Protein AF-A0A372UGJ2-F1 (afdb_monomer)

Sequence (102 aa):
MRRRFRNSLVCVCNEKHREKGSGVIDGKTIEWDEADQLIVIPLESLTGKAIKYSILPEKYQAISDKLENVSWGALVQLTFSGKFVSDVEVLADWLTEFYQED

Secondary structure (DSSP, 8-state):
-------EEEEEEEEEEE--EEEEETTEEEEE--EEEEEEEETT-TT---EEEEBPGGGHHHHHHHHTTPPTT-EEEEEEETTEEEEEEEEE-SSHHHHH--

Solvent-accessible surface area (backbone atoms only — not comparable to full-atom values): 6016 Å² total; per-residue (Å²): 132,86,81,75,81,59,72,43,54,24,24,40,63,47,77,44,82,39,75,59,48,71,48,76,56,96,90,37,83,45,74,45,71,59,42,44,27,43,32,26,29,52,63,91,49,89,79,65,61,71,46,78,41,41,40,31,77,96,33,42,68,67,44,48,68,70,42,72,86,54,40,73,57,22,35,28,40,38,36,63,57,84,84,20,40,58,44,72,44,84,76,44,60,88,45,45,70,72,75,65,67,125

pLDDT: mean 89.69, std 13.28, range [32.84, 97.75]

Radius of gyration: 14.86 Å; Cα contacts (8 Å, |Δi|>4): 184; chains: 1; bounding box: 37×32×39 Å

Nearest PDB structures (foldseek):
  6cqo-assembly4_H-2  TM=5.179E-01  e=2.159E-01  Saccharomyces cerevisiae S288C
  6cqo-assembly4_E  TM=4.856E-01  e=3.755E-01  Saccharomyces cerevisiae S288C
  3ull-assembly1_B-2  TM=4.621E-01  e=5.531E-01  Homo sapiens
  6cqo-assembly1_G  TM=4.046E-01  e=6.178E-01  Saccharomyces cerevisiae S288C
  3u50-assembly1_C  TM=2.850E-01  e=1.974E+00  Tetrahymena thermophila

Foldseek 3Di:
DPPPPDWFKWFWADKDWDDWDWDQDPNDIDTDHTFIWTWTQTDPPPPSDIDIAGADVVCVVVACVVCVQADGRFIWIFDDDVRHTNDIDGDDRPCSVVVPDD

Mean predicted aligned error: 5.57 Å

Structure (mmCIF, N/CA/C/O backbone):
data_AF-A0A372UGJ2-F1
#
_entry.id   AF-A0A372UGJ2-F1
#
loop_
_atom_site.group_PDB
_atom_site.id
_atom_site.type_symbol
_atom_site.label_atom_id
_atom_site.label_alt_id
_atom_site.label_comp_id
_atom_site.label_asym_id
_atom_site.label_entity_id
_atom_sit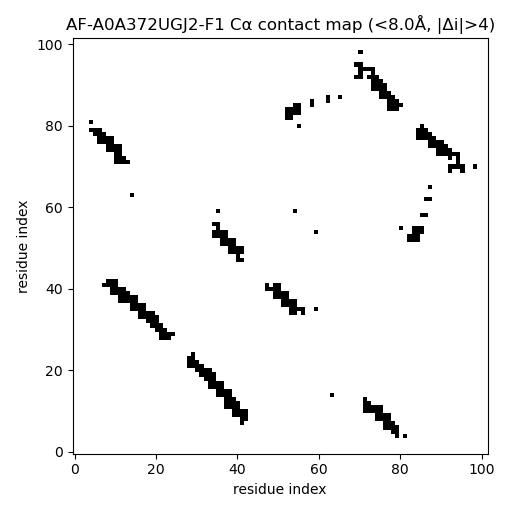e.label_seq_id
_atom_site.pdbx_PDB_ins_code
_atom_site.Cartn_x
_atom_site.Cartn_y
_atom_site.Cartn_z
_atom_site.occupancy
_atom_site.B_iso_or_equiv
_atom_site.auth_seq_id
_atom_site.auth_comp_id
_atom_site.auth_asym_id
_atom_site.auth_atom_id
_atom_site.pdbx_PDB_model_num
ATOM 1 N N . MET A 1 1 ? -12.300 19.343 5.143 1.00 36.06 1 MET A N 1
ATOM 2 C CA . MET A 1 1 ? -12.176 18.878 3.741 1.00 36.06 1 MET A CA 1
ATOM 3 C C . MET A 1 1 ? -12.560 17.409 3.665 1.0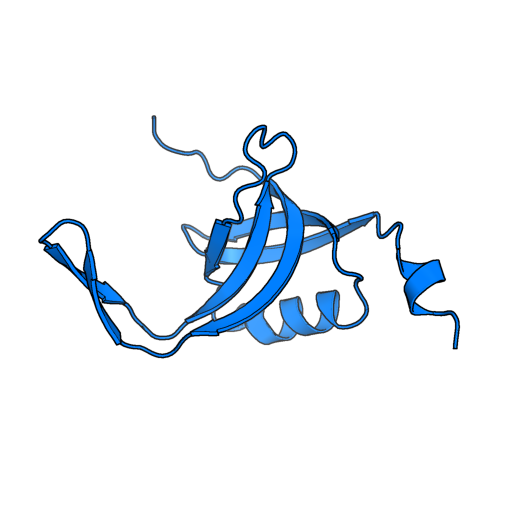0 36.06 1 MET A C 1
ATOM 5 O O . MET A 1 1 ? -11.902 16.595 4.298 1.00 36.06 1 MET A O 1
ATOM 9 N N . ARG A 1 2 ? -13.628 17.057 2.940 1.00 32.84 2 ARG A N 1
ATOM 10 C CA . ARG A 1 2 ? -13.950 15.651 2.646 1.00 32.84 2 ARG A CA 1
ATOM 11 C C . ARG A 1 2 ? -12.896 15.139 1.658 1.00 32.84 2 ARG A C 1
ATOM 13 O O . ARG A 1 2 ? -12.874 15.617 0.527 1.00 32.84 2 ARG A O 1
ATOM 20 N N . ARG A 1 3 ? -11.999 14.240 2.087 1.00 44.94 3 ARG A N 1
ATOM 21 C CA . ARG A 1 3 ? -11.041 13.564 1.194 1.00 44.94 3 ARG A CA 1
ATOM 22 C C . ARG A 1 3 ? -11.851 12.826 0.124 1.00 44.94 3 ARG A C 1
ATOM 24 O O . ARG A 1 3 ? -12.450 11.795 0.402 1.00 44.94 3 ARG A O 1
ATOM 31 N N . ARG A 1 4 ? -11.933 13.391 -1.082 1.00 45.75 4 ARG A N 1
ATOM 32 C CA . ARG A 1 4 ? -12.348 12.643 -2.270 1.00 45.75 4 ARG A CA 1
ATOM 33 C C . ARG A 1 4 ? -11.224 11.643 -2.515 1.00 45.75 4 ARG A C 1
ATOM 35 O O . ARG A 1 4 ? -10.150 12.064 -2.929 1.00 45.75 4 ARG A O 1
ATOM 42 N N . PHE A 1 5 ? -11.451 10.369 -2.212 1.00 51.56 5 PHE A N 1
ATOM 43 C CA . PHE A 1 5 ? -10.571 9.275 -2.620 1.00 51.56 5 PHE A CA 1
ATOM 44 C C . PHE A 1 5 ? -10.647 9.163 -4.149 1.00 51.56 5 PHE A C 1
ATOM 46 O O . PHE A 1 5 ? -11.428 8.398 -4.702 1.00 51.56 5 PHE A O 1
ATOM 53 N N . ARG A 1 6 ? -9.936 10.059 -4.835 1.00 55.41 6 ARG A N 1
ATOM 54 C CA . ARG A 1 6 ? -9.515 9.877 -6.222 1.00 55.41 6 ARG A CA 1
ATOM 55 C C . ARG A 1 6 ? -8.258 9.020 -6.173 1.00 55.41 6 ARG A C 1
ATOM 57 O O . ARG A 1 6 ? -7.552 9.071 -5.166 1.00 55.41 6 ARG A O 1
ATOM 64 N N . ASN A 1 7 ? -8.031 8.236 -7.220 1.00 68.00 7 ASN A N 1
ATOM 65 C CA . ASN A 1 7 ? -6.867 7.368 -7.357 1.00 68.00 7 ASN A CA 1
ATOM 66 C C . ASN A 1 7 ? -5.608 8.051 -6.806 1.00 68.00 7 ASN A C 1
ATOM 68 O O . ASN A 1 7 ? -5.351 9.216 -7.121 1.00 68.00 7 ASN A O 1
ATOM 72 N N . SER A 1 8 ? -4.888 7.358 -5.926 1.00 86.44 8 SER A N 1
ATOM 73 C CA . SER A 1 8 ? -3.742 7.933 -5.219 1.00 86.44 8 SER A CA 1
ATOM 74 C C . SER A 1 8 ? -2.462 7.348 -5.782 1.00 86.44 8 SER A C 1
ATOM 76 O O . SER A 1 8 ? -2.294 6.133 -5.758 1.00 86.44 8 SER A O 1
ATOM 78 N N . LEU A 1 9 ? -1.558 8.211 -6.237 1.00 93.69 9 LEU A N 1
ATOM 79 C CA . LEU A 1 9 ? -0.202 7.820 -6.610 1.00 93.69 9 LEU A CA 1
ATOM 80 C C . LEU A 1 9 ? 0.660 7.722 -5.355 1.00 93.69 9 LEU A C 1
ATOM 82 O O . LEU A 1 9 ? 0.676 8.642 -4.531 1.00 93.69 9 LEU A O 1
ATOM 86 N N . VAL A 1 10 ? 1.339 6.595 -5.184 1.00 95.19 10 VAL A N 1
ATOM 87 C CA . VAL A 1 10 ? 2.135 6.291 -3.993 1.00 95.19 10 VAL A CA 1
ATOM 88 C C . VAL A 1 10 ? 3.329 5.410 -4.362 1.00 95.19 10 VAL A C 1
ATOM 90 O O . VAL A 1 10 ? 3.283 4.684 -5.348 1.00 95.19 10 VAL A O 1
ATOM 93 N N . CYS A 1 11 ? 4.370 5.426 -3.540 1.00 95.44 11 CYS A N 1
ATOM 94 C CA . CYS A 1 11 ? 5.426 4.420 -3.569 1.00 95.44 11 CYS A CA 1
ATOM 95 C C . CYS A 1 11 ? 5.062 3.291 -2.602 1.00 95.44 11 CYS A C 1
ATOM 97 O O . CYS A 1 11 ? 4.780 3.558 -1.426 1.00 95.44 11 CYS A O 1
ATOM 99 N N . VAL A 1 12 ? 5.042 2.047 -3.081 1.00 95.62 12 VAL A N 1
ATOM 100 C CA . VAL A 1 12 ? 4.764 0.881 -2.233 1.00 95.62 12 VAL A CA 1
ATOM 101 C C . VAL A 1 12 ? 5.947 0.603 -1.309 1.00 95.62 12 VAL A C 1
ATOM 103 O O . VAL A 1 12 ? 7.099 0.733 -1.706 1.00 95.62 12 VAL A O 1
ATOM 106 N N . CYS A 1 13 ? 5.678 0.254 -0.053 1.00 93.75 13 CYS A N 1
ATOM 107 C CA . CYS A 1 13 ? 6.722 -0.118 0.899 1.00 93.75 13 CYS A CA 1
ATOM 108 C C . CYS A 1 13 ? 6.591 -1.567 1.353 1.00 93.75 13 CYS A C 1
ATOM 110 O O . CYS A 1 13 ? 7.594 -2.259 1.457 1.00 93.75 13 CYS A O 1
ATOM 112 N N . ASN A 1 14 ? 5.387 -2.007 1.721 1.00 93.31 14 ASN A N 1
ATOM 113 C CA . ASN A 1 14 ? 5.172 -3.376 2.183 1.00 93.31 14 ASN A CA 1
ATOM 114 C C . ASN A 1 14 ? 3.680 -3.719 2.227 1.00 93.31 14 ASN A C 1
ATOM 116 O O . ASN A 1 14 ? 2.834 -2.824 2.315 1.00 93.31 14 ASN A O 1
ATOM 120 N N . GLU A 1 15 ? 3.384 -5.007 2.309 1.00 94.19 15 GLU A N 1
ATOM 121 C CA . GLU A 1 15 ? 2.102 -5.548 2.738 1.00 94.19 15 GLU A CA 1
ATOM 122 C C . GLU A 1 15 ? 2.231 -6.139 4.140 1.00 94.19 15 GLU A C 1
ATOM 124 O O . GLU A 1 15 ? 3.258 -6.699 4.526 1.00 94.19 15 GLU A O 1
ATOM 129 N N . LYS A 1 16 ? 1.196 -5.971 4.960 1.00 94.75 16 LYS A N 1
ATOM 130 C CA . LYS A 1 16 ? 1.202 -6.487 6.325 1.00 94.75 16 LYS A CA 1
ATOM 131 C C . LYS A 1 16 ? -0.187 -6.914 6.762 1.00 94.75 16 LYS A C 1
ATOM 133 O O . LYS A 1 16 ? -1.114 -6.106 6.750 1.00 94.75 16 LYS A O 1
ATOM 138 N N . HIS A 1 17 ? -0.272 -8.121 7.304 1.00 95.25 17 HIS A N 1
ATOM 139 C CA . HIS A 1 17 ? -1.412 -8.541 8.100 1.00 95.25 17 HIS A CA 1
ATOM 140 C C . HIS A 1 17 ? -1.389 -7.873 9.485 1.00 95.25 17 HIS A C 1
ATOM 142 O O . HIS A 1 17 ? -0.358 -7.841 10.174 1.00 95.25 17 HIS A O 1
ATOM 148 N N . ARG A 1 18 ? -2.522 -7.307 9.906 1.00 95.00 18 ARG A N 1
ATOM 149 C CA . ARG A 1 18 ? -2.695 -6.721 11.236 1.00 95.00 18 ARG A CA 1
ATOM 150 C C . ARG A 1 18 ? -3.844 -7.410 11.956 1.00 95.00 18 ARG A C 1
ATOM 152 O O . ARG A 1 18 ? -4.995 -7.238 11.567 1.00 95.00 18 ARG A O 1
ATOM 159 N N . GLU A 1 19 ? -3.518 -8.033 13.080 1.00 95.31 19 GLU A N 1
ATOM 160 C CA . GLU A 1 19 ? -4.485 -8.644 13.987 1.00 95.31 19 GLU A CA 1
ATOM 161 C C . GLU A 1 19 ? -5.465 -7.621 14.588 1.00 95.31 19 GLU A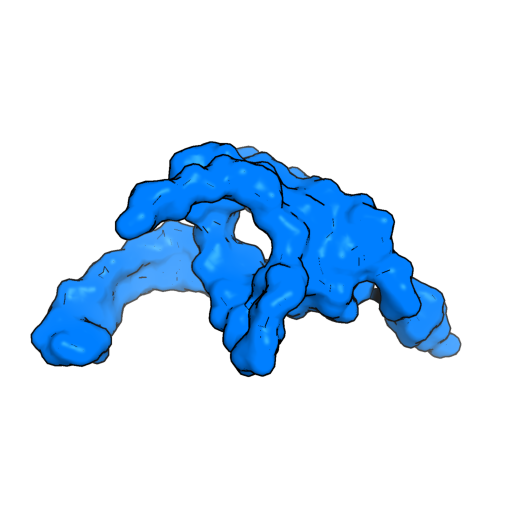 C 1
ATOM 163 O O . GLU A 1 19 ? -5.160 -6.430 14.771 1.00 95.31 19 GLU A O 1
ATOM 168 N N . LYS A 1 20 ? -6.656 -8.116 14.938 1.00 96.25 20 LYS A N 1
ATOM 169 C CA . LYS A 1 20 ? -7.647 -7.371 15.715 1.00 96.25 20 LYS A CA 1
ATOM 170 C C . LYS A 1 20 ? -7.050 -6.939 17.054 1.00 96.25 20 LYS A C 1
ATOM 172 O O . LYS A 1 20 ? -6.337 -7.695 17.705 1.00 96.25 20 LYS A O 1
ATOM 177 N N . GLY A 1 21 ? -7.380 -5.734 17.502 1.00 94.56 21 GLY A N 1
ATOM 178 C CA . GLY A 1 21 ? -6.890 -5.258 18.785 1.00 94.56 21 GLY A CA 1
ATOM 179 C C . GLY A 1 21 ? -7.493 -3.937 19.220 1.00 94.56 21 GLY A C 1
ATOM 180 O O . GLY A 1 21 ? -8.390 -3.381 18.588 1.00 94.56 21 GLY A O 1
ATOM 181 N N . SER A 1 22 ? -6.973 -3.436 20.330 1.00 95.00 22 SER A N 1
ATOM 182 C CA . SER A 1 22 ? -7.362 -2.157 20.906 1.00 95.00 22 SER A CA 1
ATOM 183 C C . SER A 1 22 ? -6.168 -1.501 21.583 1.00 95.00 22 SER A C 1
ATOM 185 O O . SER A 1 22 ? -5.307 -2.196 22.123 1.00 95.00 22 SER A O 1
ATOM 187 N N . GLY A 1 23 ? -6.133 -0.174 21.615 1.00 93.19 23 GLY A N 1
ATOM 188 C CA . GLY A 1 23 ? -5.096 0.581 22.310 1.00 93.19 23 GLY A CA 1
ATOM 189 C C . GLY A 1 23 ? -5.563 1.975 22.704 1.00 93.19 23 GLY A C 1
ATOM 190 O O . GLY A 1 23 ? -6.499 2.515 22.117 1.00 93.19 23 GLY A O 1
ATOM 191 N N . VAL A 1 24 ? -4.906 2.570 23.700 1.00 93.38 24 VAL A N 1
ATOM 192 C CA . VAL A 1 24 ? -5.151 3.964 24.087 1.00 93.38 24 VAL A C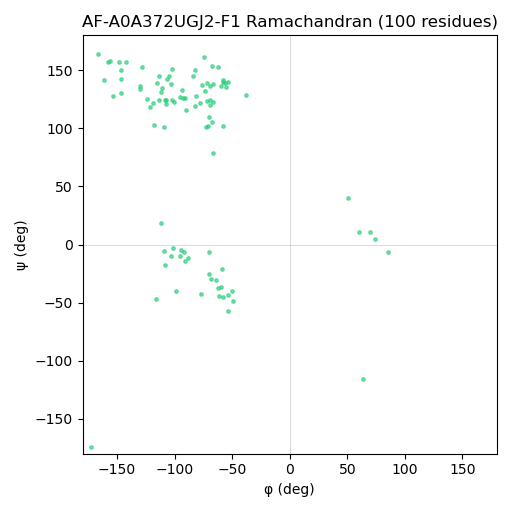A 1
ATOM 193 C C . VAL A 1 24 ? -4.222 4.869 23.284 1.00 93.38 24 VAL A C 1
ATOM 195 O O . VAL A 1 24 ? -3.004 4.796 23.428 1.00 93.38 24 VAL A O 1
ATOM 198 N N . ILE A 1 25 ? -4.795 5.721 22.437 1.00 89.19 25 ILE A N 1
ATOM 199 C CA . ILE A 1 25 ? -4.081 6.687 21.596 1.00 89.19 25 ILE A CA 1
ATOM 200 C C . ILE A 1 25 ? -4.650 8.069 21.909 1.00 89.19 25 ILE A C 1
ATOM 202 O O . ILE A 1 25 ? -5.865 8.264 21.871 1.00 89.19 25 ILE A O 1
ATOM 206 N N . ASP A 1 26 ? -3.783 9.013 22.275 1.00 90.56 26 ASP A N 1
ATOM 207 C CA . ASP A 1 26 ? -4.169 10.370 22.692 1.00 90.56 26 ASP A CA 1
ATOM 208 C C . ASP A 1 26 ? -5.259 10.381 23.785 1.00 90.56 26 ASP A C 1
ATOM 210 O O . ASP A 1 26 ? -6.214 11.159 23.750 1.00 90.56 26 ASP A O 1
ATOM 214 N N . GLY A 1 27 ? -5.145 9.457 24.747 1.00 93.31 27 GLY A N 1
ATOM 215 C CA . GLY A 1 27 ? -6.088 9.306 25.861 1.00 93.31 27 GLY A CA 1
ATOM 216 C C . GLY A 1 27 ? -7.438 8.679 25.492 1.00 93.31 27 GLY A C 1
ATOM 217 O O . GLY A 1 27 ? -8.311 8.585 26.350 1.00 93.31 27 GLY A O 1
ATOM 218 N N . LYS A 1 28 ? -7.628 8.237 24.243 1.00 93.75 28 LYS A N 1
ATOM 219 C CA . LYS A 1 28 ? -8.852 7.574 23.779 1.00 93.75 28 LYS A CA 1
ATOM 220 C C . LYS A 1 28 ? -8.593 6.106 23.489 1.00 93.75 28 LYS A C 1
ATOM 222 O O . LYS A 1 28 ? -7.630 5.775 22.803 1.00 93.75 28 LYS A O 1
ATOM 227 N N . THR A 1 29 ? -9.485 5.236 23.947 1.00 93.44 29 THR A N 1
ATOM 228 C CA . THR A 1 29 ? -9.498 3.838 23.510 1.00 93.44 29 THR A CA 1
ATOM 229 C C . THR A 1 29 ? -9.934 3.779 22.052 1.00 93.44 29 THR A C 1
ATOM 231 O O . THR A 1 29 ? -11.027 4.223 21.701 1.00 93.44 29 THR A O 1
ATOM 234 N N . ILE A 1 30 ? -9.059 3.252 21.205 1.00 93.38 30 ILE A N 1
ATOM 235 C CA . ILE A 1 30 ? -9.326 2.967 19.802 1.00 93.38 30 ILE A CA 1
ATOM 236 C C . ILE A 1 30 ? -9.277 1.457 19.637 1.00 93.38 30 ILE A C 1
ATOM 238 O O . ILE A 1 30 ? -8.277 0.822 19.963 1.00 93.38 30 ILE A O 1
ATOM 242 N N . GLU A 1 31 ? -10.356 0.902 19.111 1.00 94.81 31 GLU A N 1
ATOM 243 C CA . GLU A 1 31 ? -10.441 -0.496 18.713 1.00 94.81 31 GLU A CA 1
ATOM 244 C C . GLU A 1 31 ? -10.315 -0.598 17.201 1.00 94.81 31 GLU A C 1
ATOM 246 O O . GLU A 1 31 ? -10.668 0.323 16.454 1.00 94.81 31 GLU A O 1
ATOM 251 N N . TRP A 1 32 ? -9.789 -1.720 16.738 1.00 92.75 32 TRP A N 1
ATOM 252 C CA . TRP A 1 32 ? -9.672 -1.988 15.325 1.00 92.75 32 TRP A CA 1
ATOM 253 C C . TRP A 1 32 ? -9.839 -3.463 15.016 1.00 92.75 32 TRP A C 1
ATOM 255 O O . TRP A 1 32 ? -9.338 -4.331 15.728 1.00 92.75 32 TRP A O 1
ATOM 265 N N . ASP A 1 33 ? -10.493 -3.722 13.893 1.00 93.44 33 ASP A N 1
ATOM 266 C CA . ASP A 1 33 ? -10.630 -5.066 13.358 1.00 93.44 33 ASP A CA 1
ATOM 267 C C . ASP A 1 33 ? -9.330 -5.554 12.723 1.00 93.44 33 ASP A C 1
ATOM 269 O O . ASP A 1 33 ? -8.432 -4.775 12.376 1.00 93.44 33 ASP A O 1
ATOM 273 N N . GLU A 1 34 ? -9.253 -6.864 12.564 1.00 95.56 34 GLU A N 1
ATOM 274 C CA . GLU A 1 34 ? -8.248 -7.501 11.729 1.00 95.56 34 GLU A CA 1
ATOM 275 C C . GLU A 1 34 ? -8.326 -6.947 10.297 1.00 95.56 34 GLU A C 1
ATOM 277 O O . GLU A 1 34 ? -9.413 -6.658 9.789 1.00 95.56 34 GLU A O 1
ATOM 282 N N . ALA A 1 35 ? -7.174 -6.711 9.673 1.00 96.25 35 ALA A N 1
ATOM 283 C CA . ALA A 1 35 ? -7.110 -6.245 8.293 1.00 96.25 35 ALA A CA 1
ATOM 284 C C . ALA A 1 35 ? -5.733 -6.493 7.679 1.00 96.25 35 ALA A C 1
ATOM 286 O O . ALA A 1 35 ? -4.714 -6.201 8.310 1.00 96.25 35 ALA A O 1
ATOM 287 N N . ASP A 1 36 ? -5.714 -6.871 6.406 1.00 97.75 36 ASP A N 1
ATOM 288 C CA . ASP A 1 36 ? -4.525 -6.762 5.566 1.00 97.75 36 ASP A CA 1
ATOM 289 C C . ASP A 1 36 ? -4.327 -5.310 5.142 1.00 97.75 36 ASP A C 1
ATOM 291 O O . ASP A 1 36 ? -5.282 -4.575 4.861 1.00 97.75 36 ASP A O 1
ATOM 295 N N . GLN A 1 37 ? -3.083 -4.847 5.179 1.00 97.31 37 GLN A N 1
ATOM 296 C CA . GLN A 1 37 ? -2.745 -3.445 4.991 1.00 97.31 37 GLN A CA 1
ATOM 297 C C . GLN A 1 37 ? -1.638 -3.282 3.963 1.00 97.31 37 GLN A C 1
ATOM 299 O O . GLN A 1 37 ? -0.606 -3.943 4.040 1.00 97.31 37 GLN A O 1
ATOM 304 N N . LEU A 1 38 ? -1.817 -2.303 3.082 1.00 97.19 38 LEU A N 1
ATOM 305 C CA . LEU A 1 38 ? -0.769 -1.788 2.221 1.00 97.19 38 LEU A CA 1
ATOM 306 C C . LEU A 1 38 ? -0.095 -0.595 2.907 1.00 97.19 38 LEU A C 1
ATOM 308 O O . LEU A 1 38 ? -0.761 0.364 3.317 1.00 97.19 38 LEU A O 1
ATOM 312 N N . ILE A 1 39 ? 1.225 -0.652 3.045 1.00 96.75 39 ILE A N 1
ATOM 313 C CA . ILE A 1 39 ? 2.059 0.418 3.595 1.00 96.75 39 ILE A CA 1
ATOM 314 C C . ILE A 1 39 ? 2.698 1.159 2.430 1.00 96.75 39 ILE A C 1
ATOM 316 O O . ILE A 1 39 ? 3.397 0.553 1.621 1.00 96.75 39 ILE A O 1
ATOM 320 N N . VAL A 1 40 ? 2.463 2.466 2.349 1.00 96.38 40 VAL A N 1
ATOM 321 C CA . VAL A 1 40 ? 2.862 3.283 1.198 1.00 96.38 40 VAL A CA 1
ATOM 322 C C . VAL A 1 40 ? 3.336 4.665 1.618 1.00 96.38 40 VAL A C 1
ATOM 324 O O . VAL A 1 40 ? 2.927 5.181 2.659 1.00 96.38 40 VAL A O 1
ATOM 327 N N . ILE A 1 41 ? 4.135 5.315 0.781 1.00 95.25 41 ILE A N 1
ATOM 328 C CA . ILE A 1 41 ? 4.458 6.740 0.905 1.00 95.25 41 ILE A CA 1
ATOM 329 C C . ILE A 1 41 ? 3.727 7.483 -0.216 1.00 95.25 41 ILE A C 1
ATOM 331 O O . ILE A 1 41 ? 3.952 7.170 -1.382 1.00 95.25 41 ILE A O 1
ATOM 335 N N . PRO A 1 42 ? 2.850 8.458 0.083 1.00 92.75 42 PRO A N 1
ATOM 336 C CA . PRO A 1 42 ? 2.204 9.238 -0.965 1.00 92.75 42 PRO A CA 1
ATOM 337 C C . PRO A 1 42 ? 3.220 9.972 -1.832 1.00 92.75 42 PRO A C 1
ATOM 339 O O . PRO A 1 42 ? 4.147 10.596 -1.302 1.00 92.75 42 PRO A O 1
ATOM 342 N N . LEU A 1 43 ? 3.004 9.942 -3.148 1.00 87.75 43 LEU A N 1
ATOM 343 C CA . LEU A 1 43 ? 3.755 10.784 -4.067 1.00 87.75 43 LEU A CA 1
ATOM 344 C C . LEU A 1 43 ? 3.549 12.253 -3.651 1.00 87.75 43 LEU A C 1
ATOM 346 O O . LEU A 1 43 ? 2.458 12.627 -3.223 1.00 87.75 43 LEU A O 1
ATOM 350 N N . GLU A 1 44 ? 4.608 13.062 -3.710 1.00 84.50 44 GLU A N 1
ATOM 351 C CA . GLU A 1 44 ? 4.627 14.468 -3.252 1.00 84.50 44 GLU A CA 1
ATOM 352 C C . GLU A 1 44 ? 4.530 14.679 -1.723 1.00 84.50 44 GLU A C 1
ATOM 354 O O . GLU A 1 44 ? 4.395 15.810 -1.245 1.00 84.50 44 GLU A O 1
ATOM 359 N N . SER A 1 45 ? 4.654 13.624 -0.909 1.00 84.44 45 SER A N 1
ATOM 360 C CA . SER A 1 45 ? 4.753 13.782 0.547 1.00 84.44 45 SER A CA 1
ATOM 361 C C . SER A 1 45 ? 6.103 14.381 0.953 1.00 84.44 45 SER A C 1
ATOM 363 O O . SER A 1 45 ? 7.095 13.671 1.099 1.00 84.44 45 SER A O 1
ATOM 365 N N . LEU A 1 46 ? 6.120 15.682 1.259 1.00 81.75 46 LEU A N 1
ATOM 366 C CA . LEU A 1 46 ? 7.308 16.382 1.783 1.00 81.75 46 LEU A CA 1
ATOM 367 C C . LEU A 1 46 ? 7.842 15.795 3.100 1.00 81.75 46 LEU A C 1
ATOM 369 O O . LEU A 1 46 ? 8.988 16.022 3.467 1.00 81.75 46 LEU A O 1
ATOM 373 N N . THR A 1 47 ? 7.001 15.066 3.837 1.00 85.75 47 THR A N 1
ATOM 374 C CA . THR A 1 47 ? 7.379 14.474 5.129 1.00 85.75 47 THR A CA 1
ATOM 375 C C . THR A 1 47 ? 7.933 13.058 5.011 1.00 85.75 47 THR A C 1
ATOM 377 O O . THR A 1 47 ? 8.441 12.542 6.002 1.00 85.75 47 THR A O 1
ATOM 380 N N . GLY A 1 48 ? 7.756 12.393 3.860 1.00 83.69 48 GLY A N 1
ATOM 381 C CA . GLY A 1 48 ? 8.114 10.982 3.678 1.00 83.69 48 GLY A CA 1
ATOM 382 C C . GLY A 1 48 ? 7.377 10.008 4.609 1.00 83.69 48 GLY A C 1
ATOM 383 O O . GLY A 1 48 ? 7.752 8.843 4.703 1.00 83.69 48 GLY A O 1
ATOM 384 N N . LYS A 1 49 ? 6.341 10.457 5.335 1.00 91.00 49 LYS A N 1
ATOM 385 C CA . LYS A 1 49 ? 5.639 9.606 6.300 1.00 91.00 49 LYS A CA 1
ATOM 386 C C . LYS A 1 49 ? 4.855 8.510 5.588 1.00 91.00 49 LYS A C 1
ATOM 388 O O . LYS A 1 49 ? 3.977 8.803 4.774 1.00 91.00 49 LYS A O 1
ATOM 393 N N . ALA A 1 50 ? 5.130 7.267 5.973 1.00 93.50 50 ALA A N 1
ATOM 394 C CA . ALA A 1 50 ? 4.373 6.114 5.521 1.00 93.50 50 ALA A CA 1
ATOM 395 C C . ALA A 1 50 ? 2.932 6.154 6.055 1.00 93.50 50 ALA A C 1
ATOM 397 O O . ALA A 1 50 ? 2.677 6.465 7.223 1.00 93.50 50 ALA A O 1
ATOM 398 N N . ILE A 1 51 ? 1.990 5.808 5.187 1.00 93.19 51 ILE A N 1
ATOM 399 C CA . ILE A 1 51 ? 0.568 5.656 5.470 1.00 93.19 51 ILE A CA 1
ATOM 400 C C . ILE A 1 51 ? 0.211 4.184 5.304 1.00 93.19 51 ILE A C 1
ATOM 402 O O . ILE A 1 51 ? 0.750 3.493 4.444 1.00 93.19 51 ILE A O 1
ATOM 406 N N . LYS A 1 52 ? -0.708 3.707 6.141 1.00 94.94 52 LYS A N 1
ATOM 407 C CA . LYS A 1 52 ? -1.259 2.357 6.052 1.00 94.94 52 LYS A CA 1
ATOM 408 C C . LYS A 1 52 ? -2.690 2.449 5.552 1.00 94.94 52 LYS A C 1
ATOM 410 O O . LYS A 1 52 ? -3.503 3.140 6.170 1.00 94.94 52 LYS A O 1
ATOM 415 N N . TYR A 1 53 ? -2.994 1.752 4.468 1.00 95.69 53 TYR A N 1
ATOM 416 C CA . TYR A 1 53 ? -4.350 1.602 3.960 1.00 95.69 53 TYR A CA 1
ATOM 417 C C . TYR A 1 53 ? -4.797 0.158 4.120 1.00 95.69 53 TYR A C 1
ATOM 419 O O . TYR A 1 53 ? -4.071 -0.752 3.741 1.00 95.69 53 TYR A O 1
ATOM 427 N N . SER A 1 54 ? -5.988 -0.059 4.674 1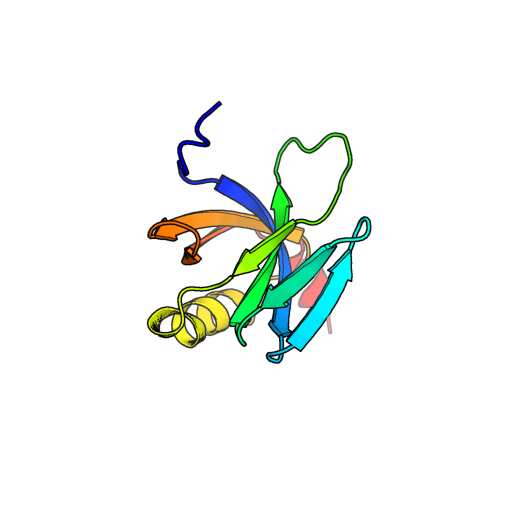.00 96.75 54 SER A N 1
ATOM 428 C CA . SER A 1 54 ? -6.573 -1.399 4.704 1.00 96.75 54 SER A CA 1
ATOM 429 C C . SER A 1 54 ? -6.966 -1.824 3.294 1.00 96.7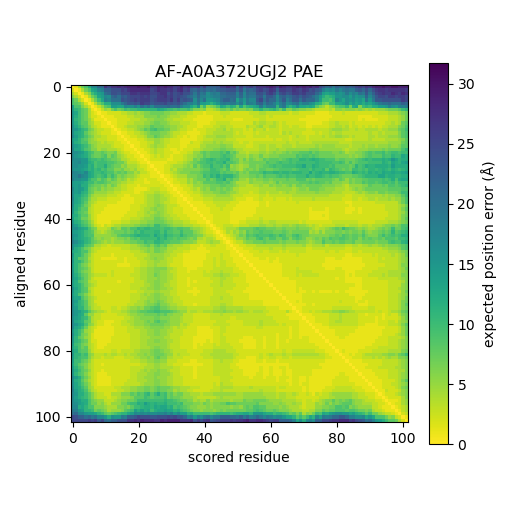5 54 SER A C 1
ATOM 431 O O . SER A 1 54 ? -7.553 -1.037 2.549 1.00 96.75 54 SER A O 1
ATOM 433 N N . ILE A 1 55 ? -6.659 -3.064 2.951 1.00 97.56 55 ILE A N 1
ATOM 434 C CA . ILE A 1 55 ? -7.050 -3.701 1.703 1.00 97.56 55 ILE A CA 1
ATOM 435 C C . ILE A 1 55 ? -8.468 -4.250 1.872 1.00 97.56 55 ILE A C 1
ATOM 437 O O . ILE A 1 55 ? -8.879 -4.643 2.965 1.00 97.56 55 ILE A O 1
ATOM 441 N N . LEU A 1 56 ? -9.253 -4.198 0.804 1.00 96.94 56 LEU A N 1
ATOM 442 C CA . LEU A 1 56 ? -10.574 -4.802 0.764 1.00 96.94 56 LEU A CA 1
ATOM 443 C C . LEU A 1 56 ? -10.399 -6.336 0.848 1.00 96.94 56 LEU A C 1
ATOM 445 O O . LEU A 1 56 ? -9.684 -6.869 -0.001 1.00 96.94 56 LEU A O 1
ATOM 449 N N . PRO A 1 57 ? -10.988 -7.048 1.832 1.00 95.56 57 PRO A N 1
ATOM 450 C CA . PRO A 1 57 ? -10.625 -8.441 2.129 1.00 95.56 57 PRO A CA 1
ATOM 451 C C . PRO A 1 57 ? -10.697 -9.381 0.921 1.00 95.56 57 PRO A C 1
ATOM 453 O O . PRO A 1 57 ? -9.767 -10.133 0.651 1.00 95.56 57 PRO A O 1
ATOM 456 N N . GLU A 1 58 ? -11.754 -9.274 0.117 1.00 97.19 58 GLU A N 1
ATOM 457 C CA . GLU A 1 58 ? -11.948 -10.082 -1.090 1.00 97.19 58 GLU A 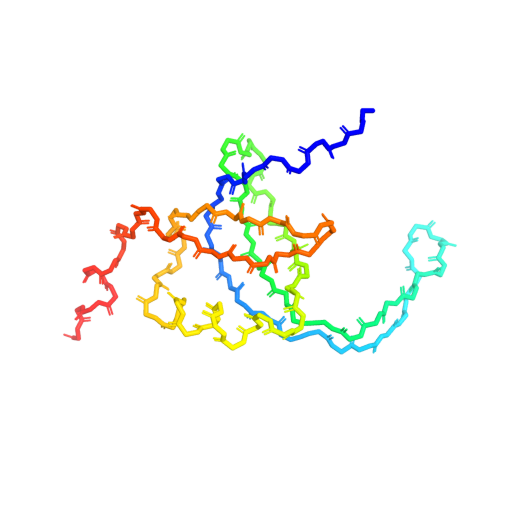CA 1
ATOM 458 C C . GLU A 1 58 ? -10.982 -9.746 -2.245 1.00 97.19 58 GLU A C 1
ATOM 460 O O . GLU A 1 58 ? -10.988 -10.419 -3.276 1.00 97.19 58 GLU A O 1
ATOM 465 N N . LYS A 1 59 ? -10.170 -8.692 -2.107 1.00 97.31 59 LYS A N 1
ATOM 466 C CA . LYS A 1 59 ? -9.152 -8.263 -3.078 1.00 97.31 59 LYS A CA 1
ATOM 467 C C . LYS A 1 59 ? -7.725 -8.508 -2.607 1.00 97.31 59 LYS A C 1
ATOM 469 O O . LYS A 1 59 ? -6.821 -8.294 -3.408 1.00 97.31 59 LYS A O 1
ATOM 474 N N . TYR A 1 60 ? -7.522 -8.965 -1.368 1.00 96.44 60 TYR A N 1
ATOM 475 C CA . TYR A 1 60 ? -6.188 -9.149 -0.799 1.00 96.44 60 TYR A CA 1
ATOM 476 C C . TYR A 1 60 ? -5.293 -10.015 -1.688 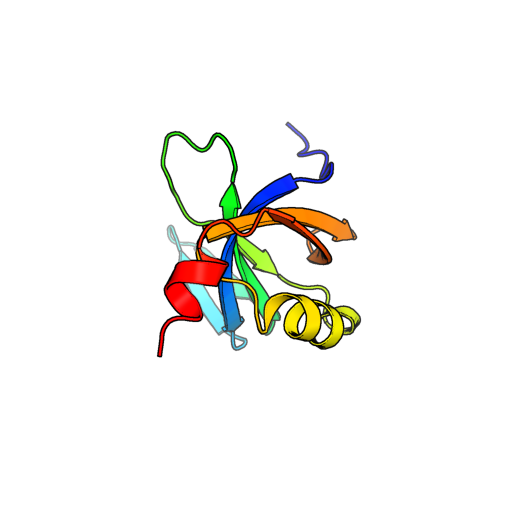1.00 96.44 60 TYR A C 1
ATOM 478 O O . TYR A 1 60 ? -4.283 -9.515 -2.168 1.00 96.44 60 TYR A O 1
ATOM 486 N N . GLN A 1 61 ? -5.709 -11.248 -1.997 1.00 96.75 61 GLN A N 1
ATOM 487 C CA . GLN A 1 61 ? -4.889 -12.160 -2.802 1.00 96.75 61 GLN A CA 1
ATOM 488 C C . GLN A 1 61 ? -4.539 -11.560 -4.169 1.00 96.75 61 GLN A C 1
ATOM 490 O O . GLN A 1 61 ? -3.382 -11.544 -4.557 1.00 96.75 61 GLN A O 1
ATOM 495 N N . ALA A 1 62 ? -5.520 -10.968 -4.858 1.00 96.88 62 ALA A N 1
ATOM 496 C CA . ALA A 1 62 ? -5.300 -10.364 -6.171 1.00 96.88 62 ALA A CA 1
ATOM 497 C C . ALA A 1 62 ? -4.333 -9.165 -6.138 1.00 96.88 62 ALA A C 1
ATOM 499 O O . ALA A 1 62 ? -3.660 -8.896 -7.128 1.00 96.88 62 ALA A O 1
ATOM 500 N N . ILE A 1 63 ? -4.294 -8.415 -5.034 1.00 96.88 63 ILE A N 1
ATOM 501 C CA . ILE A 1 63 ? -3.336 -7.322 -4.839 1.00 96.88 63 ILE A CA 1
ATOM 502 C C . ILE A 1 63 ? -1.959 -7.880 -4.478 1.00 96.88 63 ILE A C 1
ATOM 504 O O . ILE A 1 63 ? -0.973 -7.412 -5.038 1.00 96.88 63 ILE A O 1
ATOM 508 N N . SER A 1 64 ? -1.903 -8.889 -3.609 1.00 96.25 64 SER A N 1
ATOM 509 C CA . SER A 1 64 ? -0.654 -9.529 -3.200 1.00 96.25 64 SER A CA 1
ATOM 510 C C . SER A 1 64 ? 0.060 -10.175 -4.391 1.00 96.25 64 SER A C 1
ATOM 512 O O . SER A 1 64 ? 1.234 -9.907 -4.620 1.00 96.25 64 SER A O 1
ATOM 514 N N . ASP A 1 65 ? -0.673 -10.889 -5.251 1.00 95.88 65 ASP A N 1
ATOM 515 C CA . ASP A 1 65 ? -0.132 -11.490 -6.479 1.00 95.88 65 ASP A CA 1
ATOM 516 C C . ASP A 1 65 ? 0.456 -10.429 -7.432 1.00 95.88 65 ASP A C 1
ATOM 518 O O . ASP A 1 65 ? 1.469 -10.650 -8.092 1.00 95.88 65 ASP A O 1
ATOM 522 N N . LYS A 1 66 ? -0.160 -9.239 -7.507 1.00 95.12 66 LYS A N 1
ATOM 523 C CA . LYS A 1 66 ? 0.353 -8.124 -8.324 1.00 95.12 66 LYS A CA 1
ATOM 524 C C . LYS A 1 66 ? 1.638 -7.518 -7.767 1.00 95.12 66 LYS A C 1
ATOM 526 O O . LYS A 1 66 ? 2.371 -6.888 -8.525 1.00 95.12 66 LYS A O 1
ATOM 531 N N . LEU A 1 67 ? 1.862 -7.638 -6.463 1.00 94.75 67 LEU A N 1
ATOM 532 C CA . LEU A 1 67 ? 2.974 -7.022 -5.747 1.00 94.75 67 LEU A CA 1
ATOM 533 C C . LEU A 1 67 ? 4.098 -8.012 -5.415 1.00 94.75 67 LEU A C 1
ATOM 535 O O . LEU A 1 67 ? 5.178 -7.566 -5.045 1.00 94.75 67 LEU A O 1
ATOM 539 N N . GLU A 1 68 ? 3.886 -9.318 -5.608 1.00 91.69 68 GLU A N 1
ATOM 540 C CA . GLU A 1 68 ? 4.836 -10.391 -5.272 1.00 91.69 68 GLU A CA 1
ATOM 541 C C . GLU A 1 68 ? 6.252 -10.143 -5.820 1.00 91.69 68 GLU A C 1
ATOM 543 O O . GLU A 1 68 ? 7.235 -10.366 -5.120 1.00 91.69 68 GLU A O 1
ATOM 548 N N . ASN A 1 69 ? 6.353 -9.628 -7.050 1.00 89.00 69 ASN A N 1
ATOM 549 C CA . ASN A 1 69 ? 7.625 -9.351 -7.729 1.00 89.00 69 ASN A CA 1
ATOM 550 C C . ASN A 1 69 ? 7.893 -7.850 -7.915 1.00 89.00 69 ASN A C 1
ATOM 552 O O . ASN A 1 69 ? 8.674 -7.458 -8.780 1.00 89.00 69 ASN A O 1
ATOM 556 N N . VAL A 1 70 ? 7.205 -7.004 -7.149 1.00 93.81 70 VAL A N 1
ATOM 557 C CA . VAL A 1 70 ? 7.358 -5.551 -7.219 1.00 93.81 70 VAL A CA 1
ATOM 558 C C . VAL A 1 70 ? 8.351 -5.104 -6.162 1.00 93.81 70 VAL A C 1
ATOM 560 O O . VAL A 1 70 ? 8.202 -5.385 -4.973 1.00 93.81 70 VAL A O 1
ATOM 563 N N . SER A 1 71 ? 9.363 -4.364 -6.595 1.00 94.81 71 SER A N 1
ATOM 564 C CA . SER A 1 71 ? 10.405 -3.875 -5.706 1.00 94.81 71 SER A CA 1
ATOM 565 C C . SER A 1 71 ? 9.865 -2.846 -4.720 1.00 94.81 71 SER A C 1
ATOM 567 O O . SER A 1 71 ? 8.922 -2.088 -4.982 1.00 94.81 71 SER A O 1
ATOM 569 N N . TRP A 1 72 ? 10.537 -2.755 -3.575 1.00 94.06 72 TRP A N 1
ATOM 570 C CA . TRP A 1 72 ? 10.293 -1.682 -2.624 1.00 94.06 72 TRP A CA 1
ATOM 571 C C . TRP A 1 72 ? 10.448 -0.312 -3.301 1.00 94.06 72 TRP A C 1
ATOM 573 O O . TRP A 1 72 ? 11.402 -0.063 -4.031 1.00 94.06 72 TRP A O 1
ATOM 583 N N . GLY A 1 73 ? 9.527 0.607 -3.032 1.00 94.00 73 GLY A N 1
ATOM 584 C CA . GLY A 1 73 ? 9.561 1.968 -3.560 1.00 94.00 73 GLY A CA 1
ATOM 585 C C . GLY A 1 73 ? 8.934 2.138 -4.943 1.00 94.00 73 GLY A C 1
ATOM 586 O O . GLY A 1 73 ? 8.769 3.287 -5.353 1.00 94.00 73 GLY A O 1
ATOM 587 N N . ALA A 1 74 ? 8.528 1.059 -5.623 1.00 96.19 74 ALA A N 1
ATOM 588 C CA . ALA A 1 74 ? 7.864 1.145 -6.921 1.00 96.19 74 ALA A CA 1
ATOM 589 C C . ALA A 1 74 ? 6.645 2.082 -6.880 1.00 96.19 74 ALA A C 1
ATOM 591 O O . ALA A 1 74 ? 5.872 2.105 -5.912 1.00 96.19 74 ALA A O 1
ATOM 592 N N . LEU A 1 75 ? 6.478 2.871 -7.940 1.00 96.06 75 LEU A N 1
ATOM 593 C CA . LEU A 1 75 ? 5.362 3.789 -8.100 1.00 96.06 75 LEU A CA 1
ATOM 594 C C . LEU A 1 75 ? 4.116 3.014 -8.520 1.00 96.06 75 LEU A C 1
ATOM 596 O O . LEU A 1 75 ? 4.078 2.392 -9.585 1.00 96.06 75 LEU A O 1
ATOM 600 N N . VAL A 1 76 ? 3.070 3.121 -7.707 1.00 96.81 76 VAL A N 1
ATOM 601 C CA . VAL A 1 76 ? 1.781 2.479 -7.944 1.00 96.81 76 VAL A CA 1
ATOM 602 C C . VAL A 1 76 ? 0.635 3.482 -7.850 1.00 96.81 76 VAL A C 1
ATOM 604 O O . VAL A 1 76 ? 0.692 4.481 -7.125 1.00 96.81 76 VAL A O 1
ATOM 607 N N . GLN A 1 77 ? -0.444 3.190 -8.565 1.00 96.06 77 GLN A N 1
ATOM 608 C CA . GLN A 1 77 ? -1.723 3.865 -8.431 1.00 96.06 77 GLN A CA 1
ATOM 609 C C . GLN A 1 77 ? -2.684 2.988 -7.630 1.00 96.06 77 GLN A C 1
ATOM 611 O O . GLN A 1 77 ? -2.958 1.845 -7.989 1.00 96.06 77 GLN A O 1
ATOM 616 N N . LEU A 1 78 ? -3.230 3.543 -6.550 1.00 95.81 78 LEU A N 1
ATOM 617 C CA . LEU A 1 78 ? -4.237 2.877 -5.728 1.00 95.81 78 LEU A CA 1
ATOM 618 C C . LEU A 1 78 ? -5.643 3.264 -6.175 1.00 95.81 78 LEU A C 1
ATOM 620 O O . LEU A 1 78 ? -5.953 4.455 -6.286 1.00 95.81 78 LEU A O 1
ATOM 624 N N . THR A 1 79 ? -6.512 2.267 -6.319 1.00 96.06 79 THR A N 1
ATOM 625 C CA . THR A 1 79 ? -7.961 2.454 -6.457 1.00 96.06 79 THR A CA 1
ATOM 626 C C . THR A 1 79 ? -8.643 2.116 -5.137 1.00 96.06 79 THR A C 1
ATOM 628 O O . THR A 1 79 ? -8.296 1.130 -4.485 1.00 96.06 79 THR A O 1
ATOM 631 N N . PHE A 1 80 ? -9.623 2.927 -4.734 1.00 94.62 80 PHE A N 1
ATOM 632 C CA . PHE A 1 80 ? -10.321 2.769 -3.458 1.00 94.62 80 PHE A CA 1
ATOM 633 C C . PHE A 1 80 ? -11.799 2.419 -3.638 1.00 94.62 80 PHE A C 1
ATOM 635 O O . PHE A 1 80 ? -12.509 3.053 -4.419 1.00 94.62 80 PHE A O 1
ATOM 642 N N . SER A 1 81 ? -12.282 1.496 -2.806 1.00 93.44 81 SER A N 1
ATOM 643 C CA . SER A 1 81 ? -13.702 1.281 -2.526 1.00 93.44 81 SER A CA 1
ATOM 644 C C . SER A 1 81 ? -13.995 1.757 -1.101 1.00 93.44 81 SER A C 1
ATOM 646 O O . SER A 1 81 ? -13.642 1.121 -0.104 1.00 93.44 81 SER A O 1
ATOM 648 N N . GLY A 1 82 ? -14.576 2.953 -0.981 1.00 91.62 82 GLY A N 1
ATOM 649 C CA . GLY A 1 82 ? -14.751 3.612 0.313 1.00 91.62 82 GLY A CA 1
ATOM 650 C C . GLY A 1 82 ? -13.406 3.939 0.973 1.00 91.62 82 GLY A C 1
ATOM 651 O O . GLY A 1 82 ? -12.652 4.762 0.460 1.00 91.62 82 GLY A O 1
ATOM 652 N N . LYS A 1 83 ? -13.124 3.324 2.130 1.00 90.56 83 LYS A N 1
ATOM 653 C CA . LYS A 1 83 ? -11.859 3.501 2.874 1.00 90.56 83 LYS A CA 1
ATOM 654 C C . LYS A 1 83 ? -10.798 2.440 2.559 1.00 90.56 83 LYS A C 1
ATOM 656 O O . LYS A 1 83 ? -9.701 2.524 3.107 1.00 90.56 83 LYS A O 1
ATOM 661 N N . PHE A 1 84 ? -11.142 1.442 1.748 1.00 95.25 84 PHE A N 1
ATOM 662 C CA . PHE A 1 84 ? -10.302 0.280 1.484 1.00 95.25 84 PHE A CA 1
ATOM 663 C C . PHE A 1 84 ? -9.665 0.365 0.102 1.00 95.25 84 PHE A C 1
ATOM 665 O O . PHE A 1 84 ? -10.297 0.851 -0.837 1.00 95.25 84 PHE A O 1
ATOM 672 N N . VAL A 1 85 ? -8.436 -0.130 -0.030 1.00 96.62 85 VAL A N 1
ATOM 673 C CA . VAL A 1 85 ? -7.796 -0.341 -1.334 1.00 96.62 85 VAL A CA 1
ATOM 674 C C . VAL A 1 85 ? -8.475 -1.527 -2.003 1.00 96.62 85 VAL A C 1
ATOM 676 O O . VAL A 1 85 ? -8.542 -2.608 -1.424 1.00 96.62 85 VAL A O 1
ATOM 679 N N . SER A 1 86 ? -9.005 -1.319 -3.202 1.00 96.50 86 SER A N 1
ATOM 680 C CA . SER A 1 86 ? -9.688 -2.354 -3.982 1.00 96.50 86 SER A CA 1
ATOM 681 C C . SER A 1 86 ? -8.885 -2.821 -5.189 1.00 96.50 86 SER A C 1
ATOM 683 O O . SER A 1 86 ? -9.215 -3.859 -5.755 1.00 96.50 86 SER A O 1
ATOM 685 N N . ASP A 1 87 ? -7.888 -2.040 -5.608 1.00 96.56 87 ASP A N 1
ATOM 686 C CA . ASP A 1 87 ? -6.963 -2.426 -6.667 1.00 96.56 87 ASP A CA 1
ATOM 687 C C . ASP A 1 87 ? -5.647 -1.643 -6.588 1.00 96.56 87 ASP A C 1
ATOM 689 O O . ASP A 1 87 ? -5.607 -0.529 -6.051 1.00 96.56 87 ASP A O 1
ATOM 693 N N . VAL A 1 88 ? -4.600 -2.224 -7.171 1.00 96.69 88 VAL A N 1
ATOM 694 C CA . VAL A 1 88 ? -3.277 -1.620 -7.347 1.00 96.69 88 VAL A CA 1
ATOM 695 C C . VAL A 1 88 ? -2.851 -1.774 -8.806 1.00 96.69 88 VAL A C 1
ATOM 697 O O . VAL A 1 88 ? -2.978 -2.850 -9.396 1.00 96.69 88 VAL A O 1
ATOM 700 N N . GLU A 1 89 ? -2.347 -0.693 -9.388 1.00 96.50 89 GLU A N 1
ATOM 701 C CA . GLU A 1 89 ? -1.735 -0.670 -10.715 1.00 96.50 89 GLU A CA 1
ATOM 702 C C . GLU A 1 89 ? -0.275 -0.232 -10.578 1.00 96.50 89 GLU A C 1
ATOM 704 O O . GLU A 1 89 ? 0.001 0.842 -10.041 1.00 96.50 89 GLU A O 1
ATOM 709 N N . VAL A 1 90 ? 0.661 -1.067 -11.032 1.00 95.75 90 VAL A N 1
ATOM 710 C CA . VAL A 1 90 ? 2.096 -0.757 -11.012 1.00 95.75 90 VAL A CA 1
ATOM 711 C C . VAL A 1 90 ? 2.415 0.109 -12.222 1.00 95.75 90 VAL A C 1
ATOM 713 O O . VAL A 1 90 ? 2.195 -0.308 -13.356 1.00 95.75 90 VAL A O 1
ATOM 716 N N . LEU A 1 91 ? 2.911 1.321 -11.983 1.00 95.81 91 LEU A N 1
ATOM 717 C CA . LEU A 1 91 ? 3.211 2.284 -13.044 1.00 95.81 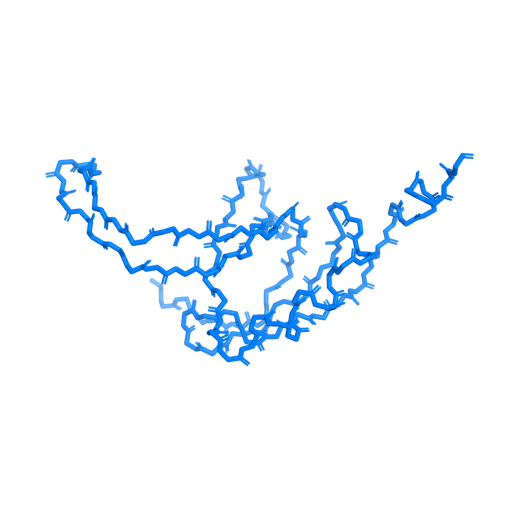91 LEU A CA 1
ATOM 718 C C . LEU A 1 91 ? 4.691 2.286 -13.412 1.00 95.81 91 LEU A C 1
ATOM 720 O O . LEU A 1 91 ? 5.034 2.418 -14.584 1.00 95.81 91 LEU A O 1
ATOM 724 N N . ALA A 1 92 ? 5.562 2.177 -12.411 1.00 95.00 92 ALA A N 1
ATOM 725 C CA . ALA A 1 92 ? 6.999 2.102 -12.615 1.00 95.00 92 ALA A CA 1
ATOM 726 C C . ALA A 1 92 ? 7.660 1.366 -11.453 1.00 95.00 92 ALA A C 1
ATOM 728 O O . ALA A 1 92 ? 7.497 1.757 -10.297 1.00 95.00 92 ALA A O 1
ATOM 729 N N . ASP A 1 93 ? 8.453 0.353 -11.774 1.00 95.19 93 ASP A N 1
ATOM 730 C CA . ASP A 1 93 ? 9.391 -0.256 -10.845 1.00 95.19 93 ASP A CA 1
ATOM 731 C C . ASP A 1 93 ? 10.806 -0.052 -11.394 1.00 95.19 93 ASP A C 1
ATOM 733 O O . ASP A 1 93 ? 11.219 -0.668 -12.370 1.00 95.19 93 ASP A O 1
ATOM 737 N N . TRP A 1 94 ? 11.516 0.910 -10.814 1.00 92.44 94 TRP A N 1
ATOM 738 C CA . TRP A 1 94 ? 12.860 1.300 -11.242 1.00 92.44 94 TRP A CA 1
ATOM 739 C C . TRP A 1 94 ? 13.962 0.540 -10.500 1.00 92.44 94 TRP A C 1
ATOM 741 O O . TRP A 1 94 ? 15.133 0.730 -10.817 1.00 92.44 94 TRP A O 1
ATOM 751 N N . LEU A 1 95 ? 13.616 -0.268 -9.489 1.00 91.56 95 LEU A N 1
ATOM 752 C CA . LEU A 1 95 ? 14.590 -1.079 -8.758 1.00 91.56 95 LEU A CA 1
ATOM 753 C C . LEU A 1 95 ? 14.579 -2.544 -9.191 1.00 91.56 95 LEU A C 1
ATOM 755 O O . LEU A 1 95 ? 15.434 -3.286 -8.721 1.00 91.56 95 LEU A O 1
ATOM 759 N N . THR A 1 96 ? 13.688 -2.953 -10.099 1.00 89.31 96 THR A N 1
ATOM 760 C CA . THR A 1 96 ? 13.571 -4.351 -10.538 1.00 89.31 96 THR A CA 1
ATOM 761 C C . THR A 1 96 ? 14.919 -4.953 -10.927 1.00 89.31 96 THR A C 1
ATOM 763 O O . THR A 1 96 ? 15.270 -6.014 -10.428 1.00 89.31 96 THR A O 1
ATOM 766 N N . GLU A 1 97 ? 15.707 -4.256 -11.751 1.00 86.69 97 GLU A N 1
ATOM 767 C CA . GLU A 1 97 ? 17.023 -4.739 -12.193 1.00 86.69 97 GLU A CA 1
ATOM 768 C C . GLU A 1 97 ? 17.997 -4.920 -11.015 1.00 86.69 97 GLU A C 1
ATOM 770 O O . GLU A 1 97 ? 18.707 -5.915 -10.961 1.00 86.69 97 GLU A O 1
ATOM 775 N N . PHE A 1 98 ? 17.965 -4.029 -10.016 1.00 86.69 98 PHE A N 1
ATOM 776 C CA . PHE A 1 98 ? 18.802 -4.139 -8.813 1.00 86.69 98 PHE A CA 1
ATOM 777 C C . PHE A 1 98 ? 18.415 -5.314 -7.909 1.00 86.69 98 PHE A C 1
ATOM 779 O O . PHE A 1 98 ? 19.267 -5.834 -7.196 1.00 86.69 98 PHE A O 1
ATOM 786 N N . TYR A 1 99 ? 17.140 -5.707 -7.894 1.00 82.62 99 TYR A N 1
ATOM 787 C CA . TYR A 1 99 ? 16.661 -6.859 -7.123 1.00 82.62 99 TYR A CA 1
ATOM 788 C C . TYR A 1 99 ? 16.753 -8.185 -7.893 1.00 82.62 99 TYR A C 1
ATOM 790 O O . TYR A 1 99 ? 16.566 -9.238 -7.288 1.00 82.62 99 TYR A O 1
ATOM 798 N N . GLN A 1 100 ? 17.019 -8.141 -9.203 1.00 77.81 100 GLN A N 1
ATOM 799 C CA . GLN A 1 100 ? 17.186 -9.314 -10.068 1.00 77.81 100 GLN A CA 1
ATOM 800 C C . GLN A 1 100 ? 18.651 -9.734 -10.264 1.00 77.81 100 GLN A C 1
ATOM 802 O O . GLN A 1 100 ? 18.894 -10.802 -10.824 1.00 77.81 100 GLN A O 1
ATOM 807 N N . GLU A 1 101 ? 19.619 -8.921 -9.833 1.00 61.31 101 GLU A N 1
ATOM 808 C CA . GLU A 1 101 ? 21.023 -9.335 -9.777 1.00 61.31 101 GLU A CA 1
ATOM 809 C C . GLU A 1 101 ? 21.232 -10.323 -8.612 1.00 61.31 101 GLU A C 1
ATOM 811 O O . GLU A 1 101 ? 21.306 -9.920 -7.449 1.00 61.31 101 GLU A O 1
ATOM 816 N N . ASP A 1 102 ? 21.301 -11.617 -8.953 1.00 54.75 102 ASP A N 1
ATOM 817 C CA . ASP A 1 102 ? 21.876 -12.698 -8.130 1.00 54.75 102 ASP A CA 1
ATOM 818 C C . ASP A 1 102 ? 23.415 -12.599 -8.050 1.00 54.75 102 ASP A C 1
ATOM 820 O O . ASP A 1 102 ? 24.068 -12.459 -9.116 1.00 54.75 102 ASP A O 1
#